Protein AF-L1JEI3-F1 (afdb_monomer_lite)

InterPro domains:
  IPR009852 Centromere protein J, C-terminal domain [PF07202] (34-66)
  IPR026581 TCP10L/CENPJ [PTHR10331] (3-86)
  IPR047002 T-complex protein 10, C-terminal domain superfamily [G3DSA:2.60.450.20] (1-88)

pLDDT: mean 96.35, std 7.06, range [55.97, 98.88]

Secondary structure (DSSP, 8-state):
-EEE-TTS-EEEE-TTS-EEEEETTTTEEEEE-TTS-EEEE-TTS-EEEE-TTS-EEEE-TTS-EEEE-TTS-EEEE-TTS-EEEE----

Structure (mmCIF, N/CA/C/O backbone):
data_AF-L1JEI3-F1
#
_entry.id   AF-L1JEI3-F1
#
loop_
_atom_site.group_PDB
_atom_site.id
_atom_site.type_symbol
_atom_site.label_atom_id
_atom_site.label_alt_id
_atom_site.label_comp_id
_atom_site.label_asym_id
_atom_site.label_entity_id
_atom_site.label_seq_id
_atom_site.pdbx_PDB_ins_code
_atom_site.Cartn_x
_atom_site.Cartn_y
_atom_site.Cartn_z
_atom_site.occupancy
_atom_site.B_iso_or_equiv
_atom_site.auth_seq_id
_atom_site.auth_comp_id
_atom_site.auth_asym_id
_atom_site.auth_atom_id
_atom_site.pdbx_PDB_model_num
ATOM 1 N N . SER A 1 1 ? 10.786 -12.172 -13.354 1.00 93.19 1 SER A N 1
ATOM 2 C CA . SER A 1 1 ? 11.536 -11.327 -14.314 1.00 93.19 1 SER A CA 1
ATOM 3 C C . SER A 1 1 ? 11.774 -9.949 -13.702 1.00 93.19 1 SER A C 1
ATOM 5 O O . SER A 1 1 ? 11.061 -9.603 -12.767 1.00 93.19 1 SER A O 1
ATOM 7 N N . LEU A 1 2 ? 12.776 -9.196 -14.172 1.00 97.44 2 LEU A N 1
ATOM 8 C CA . LEU A 1 2 ? 13.124 -7.842 -13.708 1.00 97.44 2 LEU A CA 1
ATOM 9 C C . LEU A 1 2 ? 13.198 -6.908 -14.922 1.00 97.44 2 LEU A C 1
ATOM 11 O O . LEU A 1 2 ? 13.774 -7.293 -15.937 1.00 97.44 2 LEU A O 1
ATOM 15 N N . VAL A 1 3 ? 12.607 -5.721 -14.822 1.00 98.44 3 VAL A N 1
ATOM 16 C CA . VAL A 1 3 ? 12.547 -4.713 -15.886 1.00 98.44 3 VAL A CA 1
ATOM 17 C C . VAL A 1 3 ? 12.944 -3.361 -15.300 1.00 98.44 3 VAL A C 1
ATOM 19 O O . VAL A 1 3 ? 12.411 -2.970 -14.263 1.00 98.44 3 VAL A O 1
ATOM 22 N N . HIS A 1 4 ? 13.854 -2.661 -15.974 1.00 98.31 4 HIS A N 1
ATOM 23 C CA . HIS A 1 4 ? 14.234 -1.281 -15.674 1.00 98.31 4 HIS A CA 1
ATOM 24 C C . HIS A 1 4 ? 13.644 -0.355 -16.736 1.00 98.31 4 HIS A C 1
ATOM 26 O O . HIS A 1 4 ? 13.760 -0.639 -17.930 1.00 98.31 4 HIS A O 1
ATOM 32 N N . PHE A 1 5 ? 13.030 0.742 -16.308 1.00 98.44 5 PHE A N 1
ATOM 33 C CA . PHE A 1 5 ? 12.442 1.740 -17.199 1.00 98.44 5 PHE A CA 1
ATOM 34 C C . PHE A 1 5 ? 13.340 2.979 -17.312 1.00 98.44 5 PHE A C 1
ATOM 36 O O . PHE A 1 5 ? 14.202 3.232 -16.469 1.00 98.44 5 P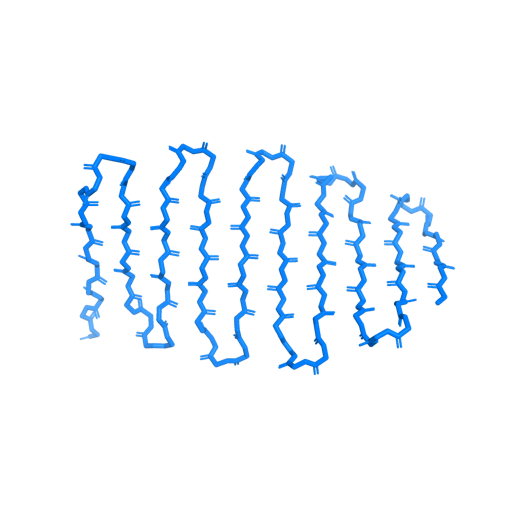HE A O 1
ATOM 43 N N . SER A 1 6 ? 13.143 3.778 -18.364 1.00 98.31 6 SER A N 1
ATOM 44 C CA . SER A 1 6 ? 13.935 4.991 -18.625 1.00 98.31 6 SER A CA 1
ATOM 45 C C . SER A 1 6 ? 13.751 6.080 -17.562 1.00 98.31 6 SER A C 1
ATOM 47 O O . SER A 1 6 ? 14.681 6.838 -17.295 1.00 98.31 6 SER A O 1
ATOM 49 N N . ASN A 1 7 ? 12.587 6.124 -16.909 1.00 98.06 7 ASN A N 1
ATOM 50 C CA . ASN A 1 7 ? 12.286 7.011 -15.781 1.00 98.06 7 ASN A CA 1
ATOM 51 C C . ASN A 1 7 ? 12.873 6.519 -14.440 1.00 98.06 7 ASN A C 1
ATOM 53 O O . ASN A 1 7 ? 12.564 7.091 -13.400 1.00 98.06 7 ASN A O 1
ATOM 57 N N . ARG A 1 8 ? 13.744 5.498 -14.464 1.00 98.50 8 ARG A N 1
ATOM 58 C CA . ARG A 1 8 ? 14.371 4.843 -13.300 1.00 98.50 8 ARG A CA 1
ATOM 59 C C . ARG A 1 8 ? 13.435 3.971 -12.461 1.00 98.50 8 ARG A C 1
ATOM 61 O O . ARG A 1 8 ? 13.892 3.418 -11.461 1.00 98.50 8 ARG A O 1
ATOM 68 N N . ASP A 1 9 ? 12.186 3.779 -12.880 1.00 98.75 9 ASP A N 1
ATOM 69 C CA . ASP A 1 9 ? 11.308 2.797 -12.251 1.00 98.75 9 ASP A CA 1
ATOM 70 C C . ASP A 1 9 ? 11.841 1.375 -12.444 1.00 98.75 9 ASP A C 1
ATOM 72 O O . ASP A 1 9 ? 12.570 1.060 -13.397 1.00 98.75 9 ASP A O 1
ATOM 76 N N . VAL A 1 10 ? 11.419 0.483 -11.552 1.00 98.75 10 VAL A N 1
ATOM 77 C CA . VAL A 1 10 ? 11.777 -0.934 -11.603 1.00 98.75 10 VAL A CA 1
ATOM 78 C C . VAL A 1 10 ? 10.537 -1.790 -11.398 1.00 98.75 10 VAL A C 1
ATOM 80 O O . VAL A 1 10 ? 9.831 -1.632 -10.409 1.00 98.75 10 VAL A O 1
ATOM 83 N N . LYS A 1 11 ? 10.297 -2.757 -12.289 1.00 98.69 11 LYS A N 1
ATOM 84 C CA . LYS A 1 11 ? 9.257 -3.784 -12.116 1.00 98.69 11 LYS A CA 1
ATOM 85 C C . LYS A 1 11 ? 9.883 -5.160 -11.956 1.00 98.69 11 LYS A C 1
ATOM 87 O O . LYS A 1 11 ? 10.681 -5.595 -12.785 1.00 98.69 11 LYS A O 1
ATOM 92 N N . ARG A 1 12 ? 9.472 -5.890 -10.924 1.00 98.62 12 ARG A N 1
ATOM 93 C CA . ARG A 1 12 ? 9.933 -7.241 -10.612 1.00 98.62 12 ARG A CA 1
ATOM 94 C C . ARG A 1 12 ? 8.749 -8.185 -10.428 1.00 98.62 12 ARG A C 1
ATOM 96 O O . ARG A 1 12 ? 7.962 -8.028 -9.506 1.00 98.62 12 ARG A O 1
ATOM 103 N N . ASN A 1 13 ? 8.680 -9.222 -11.256 1.00 98.25 13 ASN A N 1
ATOM 104 C CA . ASN A 1 13 ? 7.750 -10.337 -11.073 1.00 98.25 13 ASN A CA 1
ATOM 105 C C . ASN A 1 13 ? 8.445 -11.445 -10.264 1.00 98.25 13 ASN A C 1
ATOM 107 O O . ASN A 1 13 ? 9.511 -11.931 -10.679 1.00 98.25 13 ASN A O 1
ATOM 111 N N . LEU A 1 14 ? 7.856 -11.829 -9.132 1.00 97.94 14 LEU A N 1
ATOM 112 C CA . LEU A 1 14 ? 8.328 -12.888 -8.240 1.00 97.94 14 LEU A CA 1
ATOM 113 C C . LEU A 1 14 ? 7.764 -14.261 -8.638 1.00 97.94 14 LEU A C 1
ATOM 115 O O . LEU A 1 14 ? 6.816 -14.367 -9.411 1.00 97.94 14 LEU A O 1
ATOM 119 N N . LYS A 1 15 ? 8.381 -15.334 -8.124 1.00 97.38 15 LYS A N 1
ATOM 120 C CA . LYS A 1 15 ? 7.975 -16.720 -8.426 1.00 97.38 15 LYS A CA 1
ATOM 121 C C . LYS A 1 15 ? 6.647 -17.119 -7.777 1.00 97.38 15 LYS A C 1
ATOM 123 O O . LYS A 1 15 ? 5.984 -18.012 -8.280 1.00 97.38 15 LYS A O 1
ATOM 128 N N . ASP A 1 16 ? 6.278 -16.465 -6.682 1.00 96.88 16 ASP A N 1
ATOM 129 C CA . ASP A 1 16 ? 5.030 -16.696 -5.945 1.00 96.88 16 ASP A CA 1
ATOM 130 C C . ASP A 1 16 ? 3.837 -15.908 -6.516 1.00 96.88 16 ASP A C 1
ATOM 132 O O . ASP A 1 16 ? 2.781 -15.844 -5.896 1.00 96.88 16 ASP A O 1
ATOM 136 N N . GLY A 1 17 ? 4.003 -15.294 -7.691 1.00 97.44 17 GLY A N 1
ATOM 137 C CA . GLY A 1 17 ? 2.965 -14.527 -8.377 1.00 97.44 17 GLY A CA 1
ATOM 138 C C . GLY A 1 17 ? 2.874 -13.059 -7.957 1.00 97.44 17 GLY A C 1
ATOM 139 O O . GLY A 1 17 ? 2.153 -12.305 -8.606 1.00 97.44 17 GLY A O 1
ATOM 140 N N . ARG A 1 18 ? 3.622 -12.615 -6.937 1.00 98.38 18 ARG A N 1
ATOM 141 C CA . ARG A 1 18 ? 3.669 -11.192 -6.575 1.00 98.38 18 ARG A CA 1
ATOM 142 C C . ARG A 1 18 ? 4.369 -10.359 -7.645 1.00 98.38 18 ARG A C 1
ATOM 144 O O . ARG A 1 18 ? 5.377 -10.774 -8.229 1.00 98.38 18 ARG A O 1
ATOM 151 N N . VAL A 1 19 ? 3.885 -9.139 -7.837 1.00 98.75 19 VAL A N 1
ATOM 152 C CA . VAL A 1 19 ? 4.513 -8.122 -8.687 1.00 98.75 19 VAL A CA 1
ATOM 153 C C . VAL A 1 19 ? 4.919 -6.949 -7.810 1.00 98.75 19 VAL A C 1
ATOM 155 O O . VAL A 1 19 ? 4.086 -6.396 -7.109 1.00 98.75 19 VAL A O 1
ATOM 158 N N . ILE A 1 20 ? 6.193 -6.569 -7.851 1.00 98.75 20 ILE A N 1
ATOM 159 C CA . ILE A 1 20 ? 6.726 -5.397 -7.151 1.00 98.75 20 ILE A CA 1
ATOM 160 C C . ILE A 1 20 ? 7.060 -4.334 -8.194 1.00 98.75 20 ILE A C 1
ATOM 162 O O . ILE A 1 20 ? 7.808 -4.607 -9.134 1.00 98.75 20 ILE A O 1
ATOM 166 N N . TYR A 1 21 ? 6.535 -3.131 -8.021 1.00 98.81 21 TYR A N 1
ATOM 167 C CA . TYR A 1 21 ? 6.832 -1.953 -8.822 1.00 98.81 21 TYR A CA 1
ATOM 168 C C . TYR A 1 21 ? 7.416 -0.864 -7.918 1.00 98.81 21 TYR A C 1
ATOM 170 O O . TYR A 1 21 ? 6.806 -0.485 -6.925 1.00 98.81 21 TYR A O 1
ATOM 178 N N . PHE A 1 22 ? 8.601 -0.364 -8.247 1.00 98.81 22 PHE A N 1
ATOM 179 C CA . PHE A 1 22 ? 9.233 0.761 -7.567 1.00 98.81 22 PHE A CA 1
ATOM 180 C C . PHE A 1 22 ? 9.136 2.004 -8.450 1.00 98.81 22 PHE A C 1
ATOM 182 O O . PHE A 1 22 ? 9.679 2.006 -9.557 1.00 98.81 22 PHE A O 1
ATOM 189 N N . TYR A 1 23 ? 8.456 3.033 -7.946 1.00 98.69 23 TYR A N 1
ATOM 190 C CA . TYR A 1 23 ? 8.345 4.350 -8.564 1.00 98.69 23 TYR A CA 1
ATOM 191 C C . TYR A 1 23 ? 9.489 5.233 -8.070 1.00 98.69 23 TYR A C 1
ATOM 193 O O . TYR A 1 23 ? 9.542 5.581 -6.886 1.00 98.69 23 TYR A O 1
ATOM 201 N N . ALA A 1 24 ? 10.410 5.590 -8.962 1.00 98.56 24 ALA A N 1
ATOM 202 C CA . ALA A 1 24 ? 11.634 6.285 -8.574 1.00 98.56 24 ALA A CA 1
ATOM 203 C C . ALA A 1 24 ? 11.384 7.735 -8.140 1.00 98.56 24 ALA A C 1
ATOM 205 O O . ALA A 1 24 ? 11.981 8.191 -7.167 1.00 98.56 24 ALA A O 1
ATOM 206 N N . GLU A 1 25 ? 10.483 8.442 -8.826 1.00 98.44 25 GLU A N 1
ATOM 207 C CA . GLU A 1 25 ? 10.187 9.858 -8.566 1.00 98.44 25 GLU A CA 1
ATOM 208 C C . GLU A 1 25 ? 9.670 10.098 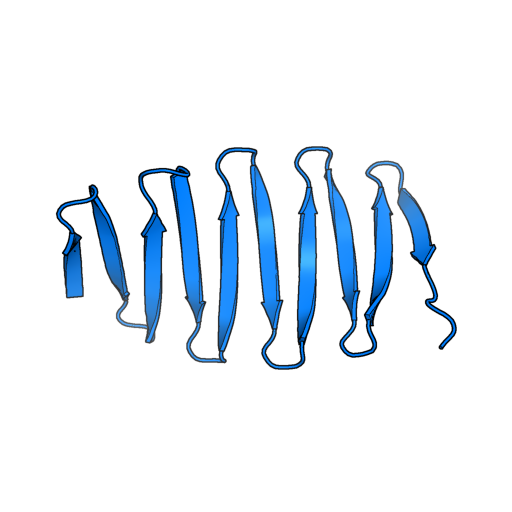-7.140 1.00 98.44 25 GLU A C 1
ATOM 210 O O . GLU A 1 25 ? 10.136 11.001 -6.450 1.00 98.44 25 GLU A O 1
ATOM 215 N N . THR A 1 26 ? 8.755 9.251 -6.665 1.00 98.06 26 THR A N 1
ATOM 216 C CA . THR A 1 26 ? 8.142 9.371 -5.333 1.00 98.06 26 THR A CA 1
ATOM 217 C C . THR A 1 26 ? 8.797 8.478 -4.281 1.00 98.06 26 THR A C 1
ATOM 219 O O . THR A 1 26 ? 8.395 8.505 -3.115 1.00 98.06 26 THR A O 1
ATOM 222 N N . SER A 1 27 ? 9.780 7.660 -4.678 1.00 98.50 27 SER A N 1
ATOM 223 C CA . SER A 1 27 ? 10.365 6.605 -3.841 1.00 98.50 27 SER A CA 1
ATOM 224 C C . SER A 1 27 ? 9.285 5.744 -3.174 1.00 98.50 27 SER A C 1
ATOM 226 O O . SER A 1 27 ? 9.252 5.585 -1.956 1.00 98.50 27 SER A O 1
ATOM 228 N N . THR A 1 28 ? 8.354 5.238 -3.987 1.00 98.75 28 THR A N 1
ATOM 229 C CA . THR A 1 28 ? 7.220 4.419 -3.532 1.00 98.75 28 THR A CA 1
ATOM 230 C C . THR A 1 28 ? 7.356 2.995 -4.049 1.00 98.75 28 THR A C 1
ATOM 232 O O . THR A 1 28 ? 7.571 2.782 -5.241 1.00 98.75 28 THR A O 1
ATOM 235 N N . THR A 1 29 ? 7.190 2.012 -3.166 1.00 98.81 29 THR A N 1
ATOM 236 C CA . THR A 1 29 ? 7.099 0.598 -3.552 1.00 98.81 29 THR A CA 1
ATOM 237 C C . THR A 1 29 ? 5.641 0.170 -3.559 1.00 98.81 29 THR A C 1
ATOM 239 O O . THR A 1 29 ? 4.947 0.328 -2.563 1.00 98.81 29 THR A O 1
ATOM 242 N N . HIS A 1 30 ? 5.183 -0.393 -4.670 1.00 98.81 30 HIS A N 1
ATOM 243 C CA . HIS A 1 30 ? 3.858 -0.973 -4.834 1.00 98.81 30 HIS A CA 1
ATOM 244 C C . HIS A 1 30 ? 3.993 -2.477 -5.076 1.00 98.81 30 HIS A C 1
ATOM 246 O O . HIS A 1 30 ? 4.636 -2.907 -6.031 1.00 98.81 30 HIS A O 1
ATOM 252 N N . THR A 1 31 ? 3.394 -3.286 -4.208 1.00 98.88 31 THR A N 1
ATOM 253 C CA . THR A 1 31 ? 3.330 -4.741 -4.345 1.00 98.88 31 THR A CA 1
ATOM 254 C C . THR A 1 31 ? 1.899 -5.183 -4.618 1.00 98.88 31 THR A C 1
ATOM 256 O O . THR A 1 31 ? 1.029 -4.985 -3.776 1.00 98.88 31 THR A O 1
ATOM 259 N N . THR A 1 32 ? 1.671 -5.850 -5.744 1.00 98.81 32 THR A N 1
ATOM 260 C CA . THR A 1 32 ? 0.405 -6.517 -6.067 1.00 98.81 32 THR A CA 1
ATOM 261 C C . THR A 1 32 ? 0.525 -8.008 -5.761 1.00 98.81 32 THR A C 1
ATOM 263 O O . THR A 1 32 ? 1.455 -8.678 -6.228 1.00 98.81 32 THR A O 1
ATOM 266 N N . PHE A 1 33 ? -0.405 -8.534 -4.969 1.00 98.62 33 PHE A N 1
ATOM 267 C CA . PHE A 1 33 ? -0.487 -9.941 -4.586 1.00 98.62 33 PHE A CA 1
ATOM 268 C C . PHE A 1 33 ? -1.410 -10.731 -5.533 1.00 98.62 33 PHE A C 1
ATOM 270 O O . PHE A 1 33 ? -2.291 -10.143 -6.163 1.00 98.62 33 PHE A O 1
ATOM 277 N N . PRO A 1 34 ? -1.246 -12.066 -5.641 1.00 98.38 34 PRO A N 1
ATOM 278 C CA . PRO A 1 34 ? -2.080 -12.898 -6.517 1.00 98.38 34 PRO A CA 1
ATOM 279 C C . PRO A 1 34 ? -3.580 -12.872 -6.200 1.00 98.38 34 PRO A C 1
ATOM 281 O O . PRO A 1 34 ? -4.395 -13.123 -7.081 1.00 98.38 34 PRO A O 1
ATOM 284 N N . ASP A 1 35 ? -3.945 -12.580 -4.951 1.00 98.00 35 ASP A N 1
ATOM 285 C CA . ASP A 1 35 ? -5.330 -12.439 -4.489 1.00 98.00 35 ASP A CA 1
ATOM 286 C C . ASP A 1 35 ? -5.927 -11.046 -4.776 1.00 98.00 35 ASP A C 1
ATOM 288 O O . ASP A 1 35 ? -7.064 -10.766 -4.398 1.00 98.00 35 ASP A O 1
ATOM 292 N N . GLY A 1 36 ? -5.174 -10.176 -5.457 1.00 98.25 36 GLY A N 1
ATOM 293 C CA . GLY A 1 36 ? -5.580 -8.821 -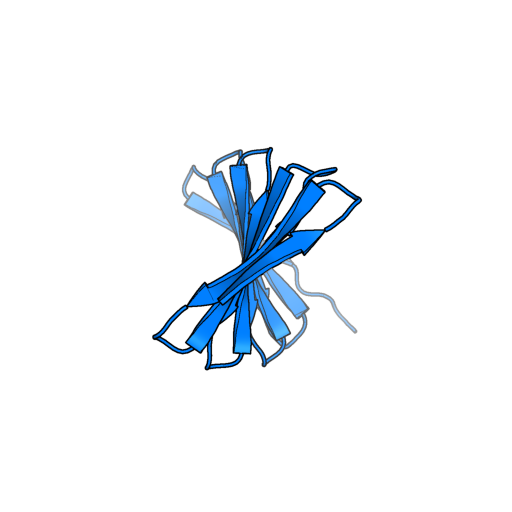5.813 1.00 98.25 36 GLY A CA 1
ATOM 294 C C . GLY A 1 36 ? -5.360 -7.786 -4.710 1.00 98.25 36 GLY A C 1
ATOM 295 O O . GLY A 1 36 ? -5.725 -6.631 -4.905 1.00 98.25 36 GLY A O 1
ATOM 296 N N . ILE A 1 37 ? -4.773 -8.158 -3.567 1.00 98.69 37 ILE A N 1
ATOM 297 C CA . ILE A 1 37 ? -4.366 -7.176 -2.557 1.00 98.69 37 ILE A CA 1
ATOM 298 C C . ILE A 1 37 ? -3.214 -6.330 -3.110 1.00 98.69 37 ILE A C 1
ATOM 300 O O . ILE A 1 37 ? -2.238 -6.858 -3.644 1.00 98.69 37 ILE A O 1
ATOM 304 N N . GLU A 1 38 ? -3.295 -5.018 -2.922 1.00 98.88 38 GLU A N 1
ATOM 305 C CA . GLU A 1 38 ? -2.229 -4.074 -3.260 1.00 98.88 38 GLU A CA 1
ATOM 306 C C . GLU A 1 38 ? -1.646 -3.470 -1.979 1.00 98.88 38 GLU A C 1
ATOM 308 O O . GLU A 1 38 ? -2.383 -3.072 -1.079 1.00 98.88 38 GLU A O 1
ATOM 313 N N . VAL A 1 39 ? -0.318 -3.411 -1.872 1.00 98.81 39 VAL A N 1
ATOM 314 C CA . VAL A 1 39 ? 0.399 -2.790 -0.749 1.00 98.81 39 VAL A CA 1
ATOM 315 C C . VAL A 1 39 ? 1.299 -1.680 -1.269 1.00 98.81 39 VAL A C 1
ATOM 317 O O . VAL A 1 39 ? 2.128 -1.924 -2.142 1.00 98.81 39 VAL A O 1
ATOM 320 N N . PHE A 1 40 ? 1.170 -0.485 -0.702 1.00 98.88 40 PHE A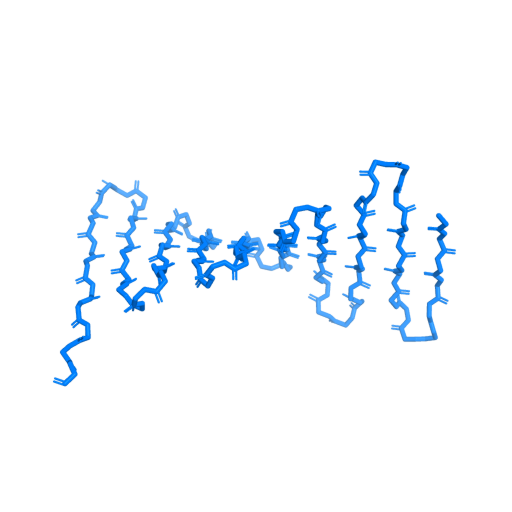 N 1
ATOM 321 C CA . PHE A 1 40 ? 1.990 0.683 -1.001 1.00 98.88 40 PHE A CA 1
ATOM 322 C C . PHE A 1 40 ? 2.849 1.043 0.208 1.00 98.88 40 PHE A C 1
ATOM 324 O O . PHE A 1 40 ? 2.342 1.174 1.320 1.00 98.88 40 PHE A O 1
ATOM 331 N N . GLU A 1 41 ? 4.144 1.231 -0.009 1.00 98.81 41 GLU A N 1
ATOM 332 C CA . GLU A 1 41 ? 5.098 1.720 0.984 1.00 98.81 41 GLU A CA 1
ATOM 333 C C . GLU A 1 41 ? 5.707 3.020 0.459 1.00 98.81 41 GLU A C 1
ATOM 335 O O . GLU A 1 41 ? 6.415 3.024 -0.553 1.00 98.81 41 GLU A O 1
ATOM 340 N N . PHE A 1 42 ? 5.383 4.125 1.125 1.00 98.69 42 PHE A N 1
ATOM 341 C CA . PHE A 1 42 ? 5.771 5.474 0.726 1.00 98.69 42 PHE A CA 1
ATOM 342 C C . PHE A 1 42 ? 7.054 5.922 1.433 1.00 98.69 42 PHE A C 1
ATOM 344 O O . PHE A 1 42 ? 7.411 5.437 2.508 1.00 98.69 42 PHE A O 1
ATOM 351 N N . SER A 1 43 ? 7.725 6.916 0.853 1.00 98.25 43 SER A N 1
ATOM 352 C CA . SER A 1 43 ? 8.981 7.477 1.370 1.00 98.25 43 SER A CA 1
ATOM 353 C C . SER A 1 43 ? 8.856 8.160 2.734 1.00 98.25 43 SER A C 1
ATOM 355 O O . SER A 1 43 ? 9.835 8.248 3.470 1.00 98.25 43 SER A O 1
ATOM 357 N N . ASN A 1 44 ? 7.655 8.607 3.106 1.00 98.00 44 ASN A N 1
ATOM 358 C CA . ASN A 1 44 ? 7.366 9.200 4.411 1.00 98.00 44 ASN A CA 1
ATOM 359 C C . ASN A 1 44 ? 7.082 8.155 5.512 1.00 98.00 44 ASN A C 1
ATOM 361 O O . ASN A 1 44 ? 6.643 8.541 6.588 1.00 98.00 44 ASN A O 1
ATOM 365 N N . ASN A 1 45 ? 7.321 6.862 5.262 1.00 97.12 45 ASN A N 1
ATOM 366 C CA . ASN A 1 45 ? 6.968 5.720 6.122 1.00 97.12 45 ASN A CA 1
ATOM 367 C C . ASN A 1 45 ? 5.469 5.406 6.227 1.00 97.12 45 ASN A C 1
ATOM 369 O O . ASN A 1 45 ? 5.094 4.506 6.981 1.00 97.12 45 ASN A O 1
ATOM 373 N N . GLN A 1 46 ? 4.610 6.082 5.462 1.00 98.75 46 GLN A N 1
ATOM 374 C CA . GLN A 1 46 ? 3.219 5.664 5.334 1.00 98.75 46 GLN A CA 1
ATOM 375 C C . GLN A 1 46 ? 3.151 4.314 4.615 1.00 98.75 46 GLN A C 1
ATOM 377 O O . GLN A 1 46 ? 3.883 4.066 3.650 1.00 98.75 46 GLN A O 1
ATOM 382 N N . LYS A 1 47 ? 2.252 3.444 5.074 1.00 98.81 47 LYS A N 1
ATOM 383 C CA . LYS A 1 47 ? 1.960 2.165 4.423 1.00 98.81 47 LYS A CA 1
ATOM 384 C C . LYS A 1 47 ? 0.471 2.035 4.188 1.00 98.81 47 LYS A C 1
ATOM 386 O O . LYS A 1 47 ? -0.317 2.311 5.085 1.00 98.81 47 LYS A O 1
ATOM 391 N N . GLU A 1 48 ? 0.087 1.580 3.008 1.00 98.81 48 GLU A N 1
ATOM 392 C CA . GLU A 1 48 ? -1.311 1.328 2.678 1.00 98.81 48 GLU A CA 1
ATOM 393 C C . GLU A 1 48 ? -1.505 -0.082 2.151 1.00 98.81 48 GLU A C 1
ATOM 395 O O . GLU A 1 48 ? -0.686 -0.585 1.390 1.00 98.81 48 GLU A O 1
ATOM 400 N N . LYS A 1 49 ? -2.620 -0.704 2.523 1.00 98.81 49 LYS A N 1
ATOM 401 C CA . LYS A 1 49 ? -3.078 -1.984 1.994 1.00 98.81 49 LYS A CA 1
ATOM 402 C C . LYS A 1 49 ? -4.483 -1.813 1.441 1.00 98.81 49 LYS A C 1
ATOM 404 O O . LYS A 1 49 ? -5.391 -1.426 2.176 1.00 98.81 49 LYS A O 1
ATOM 409 N N . HIS A 1 50 ? -4.662 -2.049 0.148 1.00 98.75 50 HIS A N 1
ATOM 410 C CA . HIS A 1 50 ? -5.940 -1.926 -0.550 1.00 98.75 50 HIS A CA 1
ATOM 411 C C . HIS A 1 50 ? -6.450 -3.325 -0.888 1.00 98.75 50 HIS A C 1
ATOM 413 O O . HIS A 1 50 ? -5.717 -4.162 -1.414 1.00 98.75 50 HIS A O 1
ATOM 419 N N . TYR A 1 51 ? -7.709 -3.582 -0.549 1.00 98.56 51 TYR A N 1
ATOM 420 C CA . TYR A 1 51 ? -8.372 -4.858 -0.790 1.00 98.56 51 TYR A CA 1
ATOM 421 C C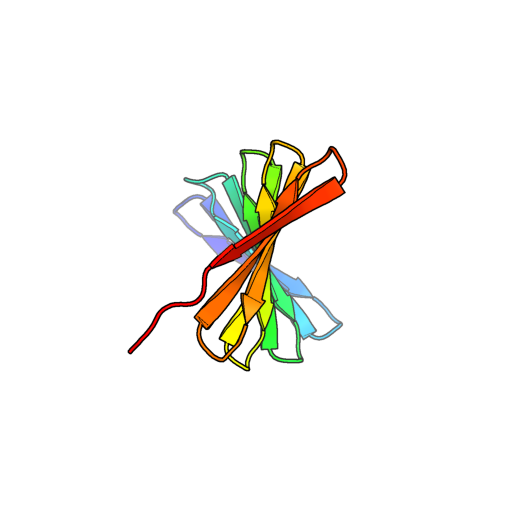 . TYR A 1 51 ? -9.275 -4.775 -2.031 1.00 98.56 51 TYR A C 1
ATOM 423 O O . TYR A 1 51 ? -9.873 -3.721 -2.274 1.00 98.56 51 TYR A O 1
ATOM 431 N N . PRO A 1 52 ? -9.471 -5.887 -2.767 1.00 98.19 52 PRO A N 1
ATOM 432 C CA . PRO A 1 52 ? -10.352 -5.926 -3.941 1.00 98.19 52 PRO A CA 1
ATOM 433 C C . PRO A 1 52 ? -11.805 -5.508 -3.672 1.00 98.19 52 PRO A C 1
ATOM 435 O O . PRO A 1 52 ? -12.480 -4.995 -4.558 1.00 98.19 52 PRO A O 1
ATOM 438 N N . ASP A 1 53 ? -12.295 -5.702 -2.445 1.00 97.25 53 ASP A N 1
ATOM 439 C CA . ASP A 1 53 ? -13.648 -5.312 -2.021 1.00 97.25 53 ASP A CA 1
ATOM 440 C C . ASP A 1 53 ? -13.783 -3.815 -1.672 1.00 97.25 53 ASP A C 1
ATOM 442 O O . ASP A 1 53 ? -14.824 -3.363 -1.187 1.00 97.25 53 ASP A O 1
ATOM 446 N N . GLY A 1 54 ? -12.727 -3.032 -1.908 1.00 96.38 54 GLY A N 1
ATOM 447 C CA . GLY A 1 54 ? -12.679 -1.597 -1.663 1.00 96.38 54 GLY A CA 1
ATOM 448 C C . GLY A 1 54 ? -12.316 -1.204 -0.232 1.00 96.38 54 GLY A C 1
ATOM 449 O O . GLY A 1 54 ? -12.245 -0.000 0.039 1.00 96.38 54 GLY A O 1
ATOM 450 N N . ARG A 1 55 ? -12.071 -2.162 0.677 1.00 97.94 55 ARG A N 1
ATOM 451 C CA . ARG A 1 55 ? -11.498 -1.858 1.997 1.00 97.94 55 ARG A CA 1
ATOM 452 C C . ARG A 1 55 ? -10.065 -1.345 1.867 1.00 97.94 55 ARG A C 1
ATOM 454 O O . ARG A 1 55 ? -9.333 -1.734 0.956 1.00 97.94 55 ARG A O 1
ATOM 461 N N . LYS A 1 56 ? -9.641 -0.505 2.812 1.00 98.50 56 LYS A N 1
ATOM 462 C CA . LYS A 1 56 ? -8.251 -0.048 2.938 1.00 98.50 56 LYS A CA 1
ATOM 463 C C . LYS A 1 56 ? -7.792 -0.036 4.389 1.00 98.50 56 LYS A C 1
ATOM 465 O O . LYS A 1 56 ? -8.573 0.292 5.280 1.00 98.50 56 LYS A O 1
ATOM 470 N N . GLU A 1 57 ? -6.519 -0.330 4.594 1.00 98.56 57 GLU A N 1
ATOM 471 C CA . GLU A 1 57 ? -5.787 -0.107 5.841 1.00 98.56 57 GLU A CA 1
ATOM 472 C C . GLU A 1 57 ? -4.653 0.872 5.555 1.00 98.56 57 GLU A C 1
ATOM 474 O O . GLU A 1 57 ? -3.919 0.692 4.585 1.00 98.56 57 GLU A O 1
ATOM 479 N N . ILE A 1 58 ? -4.523 1.913 6.368 1.00 98.69 58 ILE A N 1
ATOM 480 C CA . ILE A 1 58 ? -3.518 2.965 6.210 1.00 98.69 58 ILE A CA 1
ATOM 481 C C . ILE A 1 58 ? -2.797 3.113 7.548 1.00 98.69 58 ILE A C 1
ATOM 483 O O . ILE A 1 58 ? -3.428 3.431 8.553 1.00 98.69 58 ILE A O 1
ATOM 487 N N . LEU A 1 59 ? -1.488 2.883 7.564 1.00 98.75 59 LEU A N 1
ATOM 488 C CA . LEU A 1 59 ? -0.606 3.211 8.679 1.00 98.75 59 LEU A CA 1
ATOM 489 C C . LEU A 1 59 ? 0.093 4.526 8.353 1.00 98.75 59 LEU A C 1
ATOM 491 O O . LEU A 1 59 ? 0.910 4.585 7.431 1.00 98.75 59 LEU A O 1
ATOM 495 N N . PHE A 1 60 ? -0.241 5.570 9.101 1.00 98.62 60 PHE A N 1
ATOM 496 C CA . PHE A 1 60 ? 0.383 6.877 8.969 1.00 98.62 60 PHE A CA 1
ATOM 497 C C . PHE A 1 60 ? 1.736 6.936 9.695 1.00 98.62 60 PHE A C 1
ATOM 499 O O . PHE A 1 60 ? 1.987 6.143 10.607 1.00 98.62 60 PHE A O 1
ATOM 506 N N . PRO A 1 61 ? 2.611 7.893 9.330 1.00 98.38 61 PRO A N 1
ATOM 507 C CA . PRO A 1 61 ? 3.935 8.028 9.944 1.00 98.38 61 PRO A CA 1
ATOM 508 C C . PRO A 1 61 ? 3.903 8.333 11.448 1.00 98.38 61 PRO A C 1
ATOM 510 O O . PRO A 1 61 ? 4.856 8.022 12.155 1.00 98.38 61 PRO A O 1
ATOM 513 N N . ASP A 1 62 ? 2.815 8.932 11.937 1.00 98.00 62 ASP A N 1
ATOM 514 C CA . ASP A 1 62 ? 2.590 9.215 13.358 1.00 98.00 62 ASP A CA 1
ATOM 515 C C . ASP A 1 62 ? 2.141 7.978 14.161 1.00 98.00 62 ASP A C 1
ATOM 517 O O . ASP A 1 62 ? 1.985 8.062 15.375 1.00 98.00 62 ASP A O 1
ATOM 521 N N . GLY A 1 63 ? 1.947 6.830 13.502 1.00 98.19 63 GLY A N 1
ATOM 522 C CA . GLY A 1 63 ? 1.459 5.590 14.102 1.00 98.19 63 GLY A CA 1
ATOM 523 C C . GLY A 1 63 ? -0.064 5.440 14.091 1.00 98.19 63 GLY A C 1
ATOM 524 O O . GLY A 1 63 ? -0.566 4.407 14.535 1.00 98.19 63 GLY A O 1
ATOM 525 N N . THR A 1 64 ? -0.809 6.419 13.571 1.00 98.50 64 THR A N 1
ATOM 526 C CA . THR A 1 64 ? -2.261 6.313 13.416 1.00 98.50 64 THR A CA 1
ATOM 527 C C . THR A 1 64 ? -2.600 5.212 12.410 1.00 98.50 64 THR A C 1
ATOM 529 O O . THR A 1 64 ? -2.124 5.216 11.273 1.00 98.50 64 THR A O 1
ATOM 532 N N . LEU A 1 65 ? -3.467 4.282 12.810 1.00 98.56 65 LEU A N 1
ATOM 533 C CA . LEU A 1 65 ? -4.043 3.264 11.933 1.00 98.56 65 LEU A CA 1
ATOM 534 C C . LEU A 1 65 ? -5.434 3.696 11.492 1.00 98.56 65 LEU A C 1
ATOM 536 O O . LEU A 1 65 ? -6.310 3.894 12.328 1.00 98.56 65 LEU A O 1
ATOM 540 N N . LYS A 1 66 ? -5.666 3.796 10.186 1.00 98.38 66 LYS A N 1
ATOM 541 C CA . LYS A 1 66 ? -6.972 4.117 9.614 1.00 98.38 66 LYS A CA 1
ATOM 542 C C . LYS A 1 66 ? -7.505 2.967 8.772 1.00 98.38 66 LYS A C 1
ATOM 544 O O . LYS A 1 66 ? -6.857 2.512 7.834 1.00 98.38 66 LYS A O 1
ATOM 549 N N . TYR A 1 67 ? -8.725 2.551 9.079 1.00 98.19 67 TYR A N 1
ATOM 550 C CA . TYR A 1 67 ? -9.503 1.573 8.337 1.00 98.19 67 TYR A CA 1
ATOM 551 C C . TYR A 1 67 ? -10.578 2.293 7.531 1.00 98.19 67 TYR A C 1
ATOM 553 O O . TYR A 1 67 ? -11.373 3.053 8.081 1.00 98.19 67 TYR A O 1
ATOM 561 N N . ILE A 1 68 ? -10.627 2.026 6.231 1.00 97.38 68 ILE A N 1
ATOM 562 C CA . ILE A 1 68 ? -11.720 2.440 5.352 1.00 97.38 68 ILE A CA 1
ATOM 563 C C . ILE A 1 68 ? -12.471 1.174 4.965 1.00 97.38 68 ILE A C 1
ATOM 565 O O . ILE A 1 68 ? -11.897 0.261 4.373 1.00 97.38 68 ILE A O 1
ATOM 569 N N . LYS A 1 69 ? -13.752 1.096 5.316 1.00 95.50 69 LYS A N 1
ATOM 570 C CA . LYS A 1 69 ? -14.602 -0.047 4.978 1.00 95.50 69 LYS A CA 1
ATOM 571 C C . LYS A 1 69 ? -15.098 0.044 3.533 1.00 95.50 69 LYS A C 1
ATOM 573 O O . LYS A 1 69 ? -15.084 1.108 2.914 1.00 95.50 69 LYS A O 1
ATOM 578 N N . SER A 1 70 ? -15.610 -1.066 3.006 1.00 94.50 70 SER A N 1
ATOM 579 C CA . SER A 1 70 ? -16.215 -1.118 1.668 1.00 94.50 70 SER A CA 1
ATOM 580 C C . SER 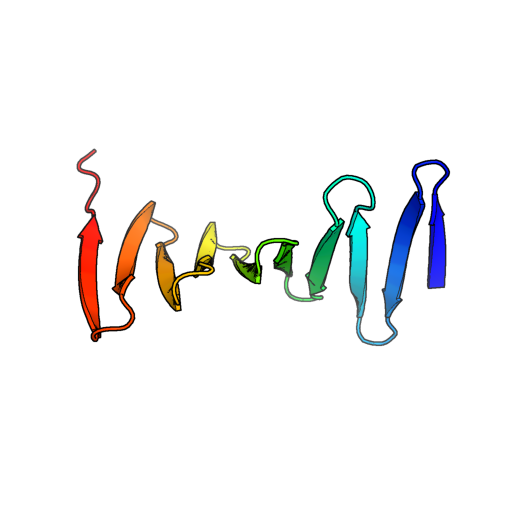A 1 70 ? -17.397 -0.147 1.520 1.00 94.50 70 SER A C 1
ATOM 582 O O . SER A 1 70 ? -17.562 0.471 0.470 1.00 94.50 70 SER A O 1
ATOM 584 N N . ASN A 1 71 ? -18.152 0.082 2.601 1.00 92.31 71 ASN A N 1
ATOM 585 C CA . ASN A 1 71 ? -19.244 1.060 2.672 1.00 92.31 71 ASN A CA 1
ATOM 586 C C . ASN A 1 71 ? -18.788 2.515 2.915 1.00 92.31 71 ASN A C 1
ATOM 588 O O . ASN A 1 71 ? -19.623 3.372 3.183 1.00 92.31 71 ASN A O 1
ATOM 592 N N . LYS A 1 72 ? -17.483 2.802 2.818 1.00 91.19 72 LYS A N 1
ATOM 593 C CA . LYS A 1 72 ? -16.868 4.127 3.027 1.00 91.19 72 LYS A CA 1
ATOM 594 C C . LYS A 1 72 ? -16.926 4.672 4.457 1.00 91.19 72 LYS A C 1
ATOM 596 O O . LYS A 1 72 ? -16.517 5.811 4.663 1.00 91.19 72 LYS A O 1
ATOM 601 N N . GLU A 1 73 ? -17.360 3.886 5.442 1.00 94.69 73 GLU A N 1
ATOM 602 C CA . GLU A 1 73 ? -17.111 4.222 6.846 1.00 94.69 73 GLU A CA 1
ATOM 603 C C . GLU A 1 73 ? -15.614 4.222 7.141 1.00 94.69 73 GLU A C 1
ATOM 605 O O . GLU A 1 73 ? -14.865 3.371 6.649 1.00 94.69 73 GLU A O 1
ATOM 610 N N . GLU A 1 74 ? -15.197 5.155 7.989 1.00 96.25 74 GLU A N 1
ATOM 611 C CA . GLU A 1 74 ? -13.800 5.339 8.358 1.00 96.25 74 GLU A CA 1
ATOM 612 C C . GLU A 1 74 ? -13.647 5.180 9.879 1.00 96.25 74 GLU A C 1
ATOM 614 O O . GLU A 1 74 ? -14.417 5.751 10.655 1.00 96.25 74 GLU A O 1
ATOM 619 N N . GLU A 1 75 ? -12.652 4.409 10.315 1.00 97.50 75 GLU A N 1
ATOM 620 C CA . GLU A 1 75 ? -12.237 4.300 11.718 1.00 97.50 75 GLU A CA 1
ATOM 621 C C . GLU A 1 75 ? -10.736 4.575 11.824 1.00 97.50 75 GLU A C 1
ATOM 623 O O . GLU A 1 75 ? -9.949 3.933 11.136 1.00 97.50 75 GLU A O 1
ATOM 628 N N . SER A 1 76 ? -10.339 5.500 12.694 1.00 98.06 76 SER A N 1
ATOM 629 C CA . SER A 1 76 ? -8.942 5.779 13.034 1.00 98.06 76 SER A CA 1
ATOM 630 C C . SER A 1 76 ? -8.651 5.330 14.465 1.00 98.06 76 SER A C 1
ATOM 632 O O . SER A 1 76 ? -9.459 5.571 15.362 1.00 98.06 76 SER A O 1
ATOM 634 N N . ILE A 1 77 ? -7.494 4.710 14.679 1.00 98.38 77 ILE A N 1
ATOM 635 C CA . ILE A 1 77 ? -6.936 4.340 15.979 1.00 98.38 77 ILE A CA 1
ATOM 636 C C . ILE A 1 77 ? -5.618 5.097 16.129 1.00 98.38 77 ILE A C 1
ATOM 638 O O . ILE A 1 77 ? -4.680 4.862 15.367 1.00 98.38 77 ILE A O 1
ATOM 642 N N . PHE A 1 78 ? -5.566 6.018 17.084 1.00 98.31 78 PHE A N 1
ATOM 643 C CA . PHE A 1 78 ? -4.375 6.808 17.380 1.00 98.31 78 PHE A CA 1
ATOM 644 C C . PHE A 1 78 ? -3.391 6.011 18.258 1.00 98.31 78 PHE A C 1
ATOM 646 O O . PHE A 1 78 ? -3.797 5.036 18.899 1.00 98.31 78 PHE A O 1
ATOM 653 N N . PRO A 1 79 ? -2.105 6.408 18.327 1.00 98.19 79 PRO A N 1
ATOM 654 C CA . PRO A 1 79 ? -1.095 5.702 19.125 1.00 98.19 79 PRO A CA 1
ATOM 655 C C . PRO A 1 79 ? -1.422 5.569 20.620 1.00 98.19 79 PRO A C 1
ATOM 657 O O . PRO A 1 79 ? -0.968 4.630 21.268 1.00 98.19 79 PRO A O 1
ATOM 660 N N . ASP A 1 80 ? -2.217 6.489 21.169 1.00 97.62 80 ASP A N 1
ATOM 661 C CA . ASP A 1 80 ? -2.692 6.472 22.559 1.00 97.62 80 ASP A CA 1
ATOM 662 C C . ASP A 1 80 ? -3.873 5.504 22.793 1.00 97.62 80 ASP A C 1
ATOM 664 O O . ASP A 1 80 ? -4.345 5.351 23.919 1.00 97.62 80 ASP A O 1
ATOM 668 N N . GLY A 1 81 ? -4.355 4.841 21.737 1.00 96.44 81 GLY A N 1
ATOM 669 C CA . GLY A 1 81 ? -5.501 3.936 21.759 1.00 96.44 81 GLY A CA 1
ATOM 670 C C . GLY A 1 81 ? -6.854 4.618 21.533 1.00 96.44 81 GLY A C 1
ATOM 671 O O . GLY A 1 81 ? -7.867 3.916 21.433 1.00 96.44 81 GLY A O 1
ATOM 672 N N . THR A 1 82 ? -6.898 5.949 21.411 1.00 97.88 82 THR A N 1
ATOM 673 C CA . THR A 1 82 ? -8.119 6.697 21.095 1.00 97.88 82 THR A CA 1
ATOM 674 C C . THR A 1 82 ? -8.670 6.245 19.743 1.00 97.88 82 THR A C 1
ATOM 676 O O . THR A 1 82 ? -7.929 6.084 18.772 1.00 97.88 82 THR A O 1
ATOM 679 N N . LYS A 1 83 ? -9.992 6.043 19.662 1.00 97.25 83 LYS A N 1
ATOM 680 C CA . LYS A 1 83 ? -10.681 5.645 18.426 1.00 97.25 83 LYS A CA 1
ATOM 681 C C . LYS A 1 83 ? -11.611 6.747 17.942 1.00 97.25 83 LYS A C 1
ATOM 683 O O . LYS A 1 83 ? -12.458 7.216 18.697 1.00 97.25 83 LYS A O 1
ATOM 688 N N . GLN A 1 84 ? -11.507 7.102 16.667 1.00 96.50 84 GLN A N 1
ATOM 689 C CA . GLN A 1 84 ? -12.411 8.033 15.995 1.00 96.50 84 GLN A CA 1
ATOM 690 C C . GLN A 1 84 ? -13.145 7.311 14.868 1.00 96.50 84 GLN A C 1
ATOM 692 O O . GLN A 1 84 ? -12.516 6.680 14.026 1.00 96.50 84 GLN A O 1
ATOM 697 N N . ARG A 1 85 ? -14.476 7.423 14.830 1.00 95.06 85 ARG A N 1
ATOM 698 C CA . ARG A 1 85 ? -15.310 6.901 13.737 1.00 95.06 85 ARG A CA 1
ATOM 699 C C . ARG A 1 85 ? -15.978 8.046 13.000 1.00 95.06 85 ARG A C 1
ATOM 701 O O . ARG A 1 85 ? -16.569 8.915 13.635 1.00 95.06 85 ARG A O 1
ATOM 708 N N . ILE A 1 86 ? -15.908 8.018 11.676 1.00 88.31 86 ILE A N 1
ATOM 709 C CA . ILE A 1 86 ? -16.607 8.963 10.809 1.00 88.31 86 ILE A CA 1
ATOM 710 C C . ILE A 1 86 ? -17.663 8.183 10.034 1.00 88.31 86 ILE A C 1
ATOM 712 O O . ILE A 1 86 ? -17.351 7.330 9.201 1.00 88.31 86 ILE A O 1
ATOM 716 N N . PHE A 1 87 ? -18.923 8.501 10.317 1.00 79.94 87 PHE A N 1
ATOM 717 C CA . PHE A 1 87 ? -20.072 8.013 9.568 1.00 79.94 87 PHE A CA 1
ATOM 718 C C . PHE A 1 87 ? -20.451 9.089 8.556 1.00 79.94 87 PHE A C 1
ATOM 720 O O . PHE A 1 87 ? -20.827 10.197 8.937 1.00 79.94 87 PHE A O 1
ATOM 727 N N . ARG A 1 88 ? -20.330 8.790 7.261 1.00 70.31 88 ARG A N 1
ATOM 728 C CA . ARG A 1 88 ? -20.900 9.662 6.231 1.00 70.31 88 ARG A CA 1
ATOM 729 C C . ARG A 1 88 ? -22.392 9.344 6.146 1.00 70.31 88 ARG A C 1
ATOM 731 O O . ARG A 1 88 ? -22.744 8.262 5.688 1.00 70.31 88 ARG A O 1
ATOM 738 N N . CYS A 1 89 ? -23.251 10.249 6.616 1.00 55.97 89 CYS A N 1
ATOM 739 C CA . CYS A 1 89 ? -24.662 10.202 6.229 1.00 55.97 89 CYS A CA 1
ATOM 740 C C . CYS A 1 89 ? -24.755 10.495 4.730 1.00 55.97 89 CYS A C 1
ATOM 742 O O . CYS A 1 89 ? -24.117 11.434 4.247 1.00 55.97 89 CYS A O 1
ATOM 744 N N . VAL A 1 90 ? -25.517 9.658 4.029 1.00 58.00 90 VAL A N 1
ATOM 745 C CA . VAL A 1 90 ? -25.942 9.873 2.641 1.00 58.00 90 VAL A CA 1
ATOM 746 C C . VAL A 1 90 ? -27.180 10.756 2.641 1.00 58.00 90 VAL A C 1
ATOM 748 O O . VAL A 1 90 ? -28.007 10.572 3.564 1.00 58.00 90 VAL A O 1
#

Organism: Guillardia theta (strain CCMP2712) (NCBI:txid905079)

Sequence (90 aa):
SLVHFSNRDVKRNLKDGRVIYFYAETSTTHTTFPDGIEVFEFSNNQKEKHYPDGRKEILFPDGTLKYIKSNKEEESIFPDGTKQRIFRCV

Radius of gyration: 15.71 Å; chains: 1; bounding box: 40×27×41 Å

Foldseek 3Di:
DWDADPQRKIWDQDPQRKIWIADPVQRKIWIAHPQRWIWIQGPLRWIKIAHPLGWIWIQHSQRKIWIQDSVRWIWIQGPVRDIDTDDDDD